Protein 6G6A (pdb70)

Foldseek 3Di:
DVCVVVVVVVVVVVVVVVVVVVVVVVVVVD/DVVVVVVVVVVVVVVVVVVVVVVVVVVVVD/DVVVVVVVVVVVVVVVVVVVVVVVVVVVD

Sequence (89 aa):
GELAQALKELAKALKELAWALKELAQALKGGELAQALKELAKALKELAWALKELAQALKGGELAQALKELAKALKELAWALKELAQALK

Solvent-accessible surface area: 5610 Å² total; per-residue (Å²): 58,153,75,0,100,64,38,33,98,72,4,130,48,29,82,116,73,3,134,47,32,65,100,75,3,105,68,83,128,86,59,85,58,0,79,0,15,63,57,13,0,127,0,11,69,68,14,2,132,0,14,61,44,14,0,97,10,67,166,101,94,107,63,65,119,0,81,120,44,27,29,113,0,88,118,66,26,55,148,0,86,111,49,24,31,106,14,112,189

Radius of gyration: 14.5 Å; Cα contacts (8 Å, |Δi|>4): 121; chains: 3; bounding box: 38×23×39 Å

B-factor: mean 65.32, std 15.0, range [34.07, 106.67]

Secondary structure (DSSP, 8-state):
-TTHHHHHHHHHHHHHHHHHHHHHHHHHT-/-HHHHHHHHHHHHHHHHHHHHHHHHHHHH-/-HHHHHHHHHHHHHHHHHHHHHHHHHHT-

Structure (mmCIF, N/CA/C/O backbone):
data_6G6A
#
_entry.id   6G6A
#
_cell.length_a   103.529
_cell.length_b   103.529
_cell.length_c   103.529
_cell.angle_alpha   90.000
_cell.angle_beta   90.000
_cell.angle_gamma   90.000
#
_symmetry.space_group_name_H-M   'P 41 3 2'
#
loop_
_entity.id
_entity.type
_entity.pdbx_description
1 polymer CC-Type2-LL
2 water water
#
loop_
_atom_site.group_PDB
_atom_site.id
_atom_site.type_symbol
_atom_site.label_atom_id
_atom_site.label_alt_id
_atom_site.label_comp_id
_atom_site.label_asym_id
_atom_site.label_entity_id
_atom_site.label_seq_id
_atom_site.pdbx_PDB_ins_code
_atom_site.Cartn_x
_atom_site.Cartn_y
_atom_site.Cartn_z
_atom_site.occupancy
_atom_site.B_iso_or_equiv
_atom_site.auth_seq_id
_atom_site.auth_comp_id
_atom_site.auth_asym_id
_atom_site.auth_atom_id
_atom_site.pdbx_PDB_model_num
ATOM 1 N N . GLY A 1 2 ? 5.533 5.650 -19.991 1.00 88.94 1 GLY A N 1
ATOM 2 C CA . GLY A 1 2 ? 6.183 4.354 -20.124 1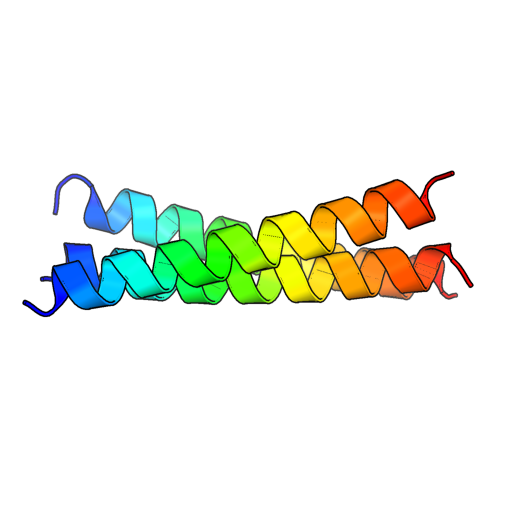.00 93.48 1 GLY A CA 1
ATOM 3 C C . GLY A 1 2 ? 7.628 4.432 -20.591 1.00 94.13 1 GLY A C 1
ATOM 4 O O . GLY A 1 2 ? 8.506 3.810 -20.022 1.00 89.50 1 GLY A O 1
ATOM 5 N N . GLU A 1 3 ? 7.871 5.189 -21.664 1.00 98.23 2 GLU A N 1
ATOM 6 C CA . GLU A 1 3 ? 9.243 5.502 -22.049 1.00 94.05 2 GLU A CA 1
ATOM 7 C C . GLU A 1 3 ? 10.051 5.918 -20.821 1.00 96.43 2 GLU A C 1
ATOM 8 O O . GLU A 1 3 ? 11.096 5.327 -20.489 1.00 91.42 2 GLU A O 1
ATOM 14 N N . LEU A 1 4 ? 9.498 6.852 -20.052 1.00 90.78 3 LEU A N 1
ATOM 15 C CA . LEU A 1 4 ? 10.127 7.691 -19.059 1.00 82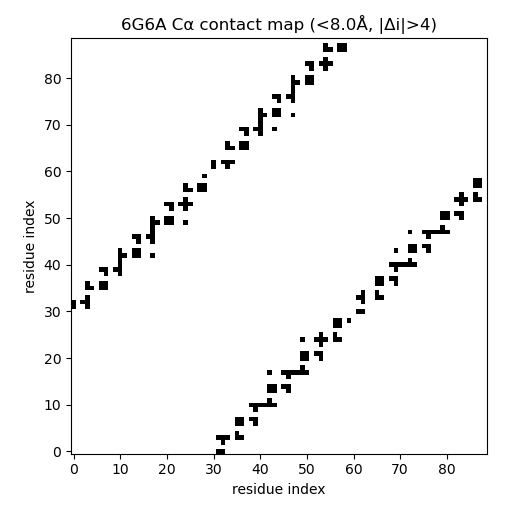.16 3 LEU A CA 1
ATOM 16 C C . LEU A 1 4 ? 9.865 7.196 -17.650 1.00 87.20 3 LEU A C 1
ATOM 17 O O . LEU A 1 4 ? 10.696 7.378 -16.763 1.00 82.30 3 LEU A O 1
ATOM 22 N N . ALA A 1 5 ? 8.692 6.604 -17.430 1.00 88.84 4 ALA A N 1
ATOM 23 C CA . ALA A 1 5 ? 8.334 6.071 -16.124 1.00 74.51 4 ALA A CA 1
ATOM 24 C C . ALA A 1 5 ? 9.443 5.202 -15.537 1.00 79.52 4 ALA A C 1
ATOM 25 O O . ALA A 1 5 ? 9.907 5.449 -14.414 1.00 80.69 4 ALA A O 1
ATOM 27 N N . GLN A 1 6 ? 9.892 4.170 -16.274 1.00 85.64 5 GLN A N 1
ATOM 28 C CA . GLN A 1 6 ? 10.874 3.275 -15.661 1.00 84.32 5 GLN A CA 1
ATOM 29 C C . GLN A 1 6 ? 12.228 3.965 -15.452 1.00 79.57 5 GLN A C 1
ATOM 30 O O . GLN A 1 6 ? 12.960 3.580 -14.534 1.00 81.76 5 GLN A O 1
ATOM 36 N N . ALA A 1 7 ? 12.546 5.015 -16.228 1.00 79.61 6 ALA A N 1
ATOM 37 C CA . ALA A 1 7 ? 13.756 5.808 -15.963 1.00 78.32 6 ALA A CA 1
ATOM 38 C C . ALA A 1 7 ? 13.641 6.652 -14.694 1.00 78.88 6 ALA A C 1
ATOM 39 O O . ALA A 1 7 ? 14.655 6.899 -14.029 1.00 77.01 6 ALA A O 1
ATOM 41 N N . LEU A 1 8 ? 12.438 7.146 -14.365 1.00 79.42 7 LEU A N 1
ATOM 42 C CA . LEU A 1 8 ? 12.256 7.929 -13.145 1.00 70.40 7 LEU A CA 1
ATOM 43 C C . LEU A 1 8 ? 12.102 7.041 -11.924 1.00 68.19 7 LEU A C 1
ATOM 44 O O . LEU A 1 8 ? 12.684 7.334 -10.871 1.00 63.29 7 LEU A O 1
ATOM 49 N N . LYS A 1 9 ? 11.331 5.956 -12.053 1.00 71.38 8 LYS A N 1
ATOM 50 C CA . LYS A 1 9 ? 11.381 4.896 -11.053 1.00 71.64 8 LYS A CA 1
ATOM 51 C C . LYS A 1 9 ? 12.822 4.504 -10.735 1.00 67.22 8 LYS A C 1
ATOM 52 O O . LYS A 1 9 ? 13.200 4.401 -9.561 1.00 64.28 8 LYS A O 1
ATOM 58 N N . GLU A 1 10 ? 13.663 4.335 -11.764 1.00 68.01 9 GLU A N 1
ATOM 59 C CA . GLU A 1 10 ? 15.040 3.927 -11.488 1.00 73.70 9 GLU A CA 1
ATOM 60 C C . GLU A 1 10 ? 15.820 5.030 -10.765 1.00 70.88 9 GLU A C 1
ATOM 61 O O . GLU A 1 10 ? 16.545 4.760 -9.792 1.00 69.72 9 GLU A O 1
ATOM 67 N N . LEU A 1 11 ? 15.649 6.289 -11.177 1.00 63.65 10 LEU A N 1
ATOM 68 C CA . LEU A 1 11 ? 16.285 7.375 -10.432 1.00 62.90 10 LEU A CA 1
ATOM 69 C C . LEU A 1 11 ? 15.814 7.431 -8.967 1.00 58.73 10 LEU A C 1
ATOM 70 O O . LEU A 1 11 ? 16.590 7.819 -8.072 1.00 50.01 10 LEU A O 1
ATOM 75 N N . ALA A 1 12 ? 14.550 7.057 -8.698 1.00 53.59 11 ALA A N 1
ATOM 76 C CA . ALA A 1 12 ? 14.102 6.987 -7.312 1.00 53.23 11 ALA A CA 1
ATOM 77 C C . ALA A 1 12 ? 14.929 5.976 -6.525 1.00 60.15 11 ALA A C 1
ATOM 78 O O . ALA A 1 12 ? 15.456 6.310 -5.450 1.00 54.30 11 ALA A O 1
ATOM 80 N N . LYS A 1 13 ? 15.090 4.744 -7.062 1.00 55.08 12 LYS A N 1
ATOM 81 C CA . LYS A 1 13 ? 15.902 3.762 -6.327 1.00 55.79 12 LYS A CA 1
ATOM 82 C C . LYS A 1 13 ? 17.308 4.297 -6.128 1.00 59.75 12 LYS A C 1
ATOM 83 O O . LYS A 1 13 ? 17.930 4.090 -5.062 1.00 55.59 12 LYS A O 1
ATOM 89 N N . ALA A 1 14 ? 17.833 5.013 -7.134 1.00 54.94 13 ALA A N 1
ATOM 90 C CA . ALA A 1 14 ? 19.187 5.533 -7.035 1.00 55.29 13 ALA A CA 1
ATOM 91 C C . ALA A 1 14 ? 19.297 6.492 -5.864 1.00 54.49 13 ALA A C 1
ATOM 92 O O . ALA A 1 14 ? 20.203 6.365 -5.028 1.00 51.12 13 ALA A O 1
ATOM 94 N N . LEU A 1 15 ? 18.334 7.423 -5.756 1.00 54.85 14 LEU A N 1
ATOM 95 C CA . LEU A 1 15 ? 18.365 8.373 -4.645 1.00 52.71 14 LEU A CA 1
ATOM 96 C C . LEU A 1 15 ? 18.140 7.683 -3.295 1.00 57.64 14 LEU A C 1
ATOM 97 O O . LEU A 1 15 ? 18.855 7.988 -2.316 1.00 47.93 14 LEU A O 1
ATOM 102 N N . LYS A 1 16 ? 17.158 6.752 -3.219 1.00 55.62 15 LYS A N 1
ATOM 103 C CA . LYS A 1 16 ? 16.971 5.964 -2.000 1.00 53.92 15 LYS A CA 1
ATOM 104 C C . LYS A 1 16 ? 18.291 5.357 -1.540 1.00 52.21 15 LYS A C 1
ATOM 105 O O . LYS A 1 16 ? 18.679 5.493 -0.378 1.00 49.30 15 LYS A O 1
ATOM 111 N N . GLU A 1 17 ? 19.015 4.705 -2.464 1.00 56.37 16 GLU A N 1
ATOM 112 C CA . GLU A 1 17 ? 20.322 4.152 -2.111 1.00 54.99 16 GLU A CA 1
ATOM 113 C C . GLU A 1 17 ? 21.279 5.226 -1.609 1.00 54.31 16 GLU A C 1
ATOM 114 O O . GLU A 1 17 ? 22.009 5.023 -0.627 1.00 48.90 16 GLU A O 1
ATOM 120 N N . LEU A 1 18 ? 21.276 6.386 -2.278 1.00 53.52 17 LEU A N 1
ATOM 121 C CA . LEU A 1 18 ? 22.124 7.489 -1.845 1.00 45.74 17 LEU A CA 1
ATOM 122 C C . LEU A 1 18 ? 21.773 7.933 -0.431 1.00 47.57 17 LEU A C 1
ATOM 123 O O . LEU A 1 18 ? 22.657 8.233 0.384 1.00 48.13 17 LEU A O 1
ATOM 128 N N . ALA A 1 19 ? 20.484 7.966 -0.112 1.00 54.33 18 ALA A N 1
ATOM 129 C CA . ALA A 1 19 ? 20.066 8.396 1.214 1.00 45.12 18 ALA A CA 1
ATOM 130 C C . ALA A 1 19 ? 20.579 7.436 2.273 1.00 50.91 18 ALA A C 1
ATOM 131 O O . ALA A 1 19 ? 21.070 7.860 3.341 1.00 43.97 18 ALA A O 1
ATOM 133 N N . TRP A 1 20 ? 20.499 6.125 1.979 1.00 50.57 19 TRP A N 1
ATOM 134 C CA . TRP A 1 20 ? 21.055 5.140 2.894 1.00 45.52 19 TRP A CA 1
ATOM 135 C C . TRP A 1 20 ? 22.553 5.316 3.003 1.00 49.97 19 TRP A C 1
ATOM 136 O O . TRP A 1 20 ? 23.119 5.305 4.112 1.00 50.42 19 TRP A O 1
ATOM 147 N N . ALA A 1 21 ? 23.209 5.532 1.847 1.00 51.30 20 ALA A N 1
ATOM 148 C CA . ALA A 1 21 ? 24.636 5.829 1.822 1.00 47.22 20 ALA A CA 1
ATOM 149 C C . ALA A 1 21 ? 24.972 7.003 2.723 1.00 45.94 20 ALA A C 1
ATOM 150 O O . ALA A 1 21 ? 25.917 6.938 3.523 1.00 42.45 20 ALA A O 1
ATOM 152 N N . LEU A 1 22 ? 24.170 8.069 2.661 1.00 43.48 21 LEU A N 1
ATOM 153 C CA . LEU A 1 22 ? 24.517 9.225 3.486 1.00 51.35 21 LEU A CA 1
ATOM 154 C C . LEU A 1 22 ? 24.167 9.036 4.962 1.00 48.91 21 LEU A C 1
ATOM 155 O O . LEU A 1 22 ? 24.834 9.639 5.810 1.00 48.85 21 LEU A O 1
ATOM 160 N N . LYS A 1 23 ? 23.168 8.199 5.305 1.00 54.22 22 LYS A N 1
ATOM 161 C CA . LYS A 1 23 ? 22.967 7.860 6.719 1.00 54.75 22 LYS A CA 1
ATOM 162 C C . LYS A 1 23 ? 24.166 7.105 7.275 1.00 57.39 22 LYS A C 1
ATOM 163 O O . LYS A 1 23 ? 24.631 7.399 8.391 1.00 54.82 22 LYS A O 1
ATOM 169 N N . GLU A 1 24 ? 24.703 6.143 6.503 1.00 54.64 23 GLU A N 1
ATOM 170 C CA . GLU A 1 24 ? 25.914 5.455 6.956 1.00 56.88 23 GLU A CA 1
ATOM 171 C C . GLU A 1 24 ? 27.075 6.433 7.143 1.00 55.68 23 GLU A C 1
ATOM 172 O O . GLU A 1 24 ? 27.720 6.454 8.200 1.00 54.41 23 GLU A O 1
ATOM 178 N N . LEU A 1 25 ? 27.319 7.299 6.141 1.00 55.56 24 LEU A N 1
ATOM 179 C CA . LEU A 1 25 ? 28.350 8.313 6.323 1.00 52.06 24 LEU A CA 1
ATOM 180 C C . LEU A 1 25 ? 28.092 9.103 7.582 1.00 53.36 24 LEU A C 1
ATOM 181 O O . LEU A 1 25 ? 28.983 9.251 8.432 1.00 57.14 24 LEU A O 1
ATOM 186 N N . ALA A 1 26 ? 26.860 9.583 7.740 1.00 54.76 25 ALA A N 1
ATOM 187 C CA . ALA A 1 26 ? 26.529 10.396 8.909 1.00 57.82 25 ALA A CA 1
ATOM 188 C C . ALA A 1 26 ? 26.843 9.651 10.199 1.00 59.41 25 ALA A C 1
ATOM 189 O O . ALA A 1 26 ? 27.394 10.231 11.141 1.00 55.00 25 ALA A O 1
ATOM 191 N N . GLN A 1 27 ? 26.537 8.347 10.234 1.00 60.97 26 GLN A N 1
ATOM 192 C CA . GLN A 1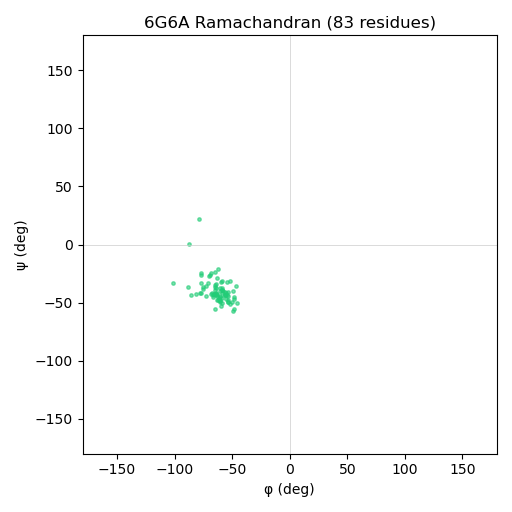 27 ? 26.793 7.543 11.425 1.00 59.05 26 GLN A CA 1
ATOM 193 C C . GLN A 1 27 ? 28.286 7.415 11.675 1.00 58.32 26 GLN A C 1
ATOM 194 O O . GLN A 1 27 ? 28.764 7.595 12.806 1.00 56.97 26 GLN A O 1
ATOM 200 N N . ALA A 1 28 ? 29.046 7.141 10.607 1.00 59.82 27 ALA A N 1
ATOM 201 C CA . ALA A 1 28 ? 30.504 7.083 10.721 1.00 59.44 27 ALA A CA 1
ATOM 202 C C . ALA A 1 28 ? 31.097 8.352 11.339 1.00 62.79 27 ALA A C 1
ATOM 203 O O . ALA A 1 28 ? 31.971 8.260 12.203 1.00 65.67 27 ALA A O 1
ATOM 205 N N . LEU A 1 29 ? 30.589 9.544 10.969 1.00 62.31 28 LEU A N 1
ATOM 206 C CA . LEU A 1 29 ? 31.179 10.784 11.475 1.00 59.52 28 LEU A CA 1
ATOM 207 C C . LEU A 1 29 ? 30.778 11.095 12.912 1.00 71.46 28 LEU A C 1
ATOM 208 O O . LEU A 1 29 ? 31.563 11.687 13.655 1.00 76.86 28 LEU A O 1
ATOM 213 N N . LYS A 1 30 ? 29.574 10.746 13.343 1.00 77.57 29 LYS A N 1
ATOM 214 C CA . LYS A 1 30 ? 29.264 11.138 14.717 1.00 77.46 29 LYS A CA 1
ATOM 215 C C . LYS A 1 30 ? 29.951 10.133 15.643 1.00 79.41 29 LYS A C 1
ATOM 216 O O . LYS A 1 30 ? 29.583 9.991 16.811 1.00 94.81 29 LYS A O 1
ATOM 222 N N . GLY A 1 31 ? 30.979 9.458 15.137 1.00 74.47 30 GLY A N 1
ATOM 223 C CA . GLY A 1 31 ? 31.668 8.421 15.876 1.00 80.88 30 GLY A CA 1
ATOM 224 C C . GLY A 1 31 ? 31.619 7.105 15.122 1.00 83.92 30 GLY A C 1
ATOM 225 O O . GLY A 1 31 ? 31.174 6.085 15.658 1.00 89.61 30 GLY A O 1
ATOM 226 N N . GLY B 1 2 ? -0.875 8.417 -14.218 1.00 92.34 1 GLY B N 1
ATOM 227 C CA . GLY B 1 2 ? -0.739 7.028 -14.656 1.00 99.05 1 GLY B CA 1
ATOM 228 C C . GLY B 1 2 ? 0.393 6.220 -14.016 1.00 98.80 1 GLY B C 1
ATOM 229 O O . GLY B 1 2 ? 0.670 6.404 -12.825 1.00 95.96 1 GLY B O 1
ATOM 230 N N . GLU B 1 3 ? 1.040 5.315 -14.784 1.00 96.64 2 GLU B N 1
ATOM 231 C CA . GLU B 1 3 ? 2.285 4.677 -14.326 1.00 89.70 2 GLU B CA 1
ATOM 232 C C . GLU B 1 3 ? 3.434 5.687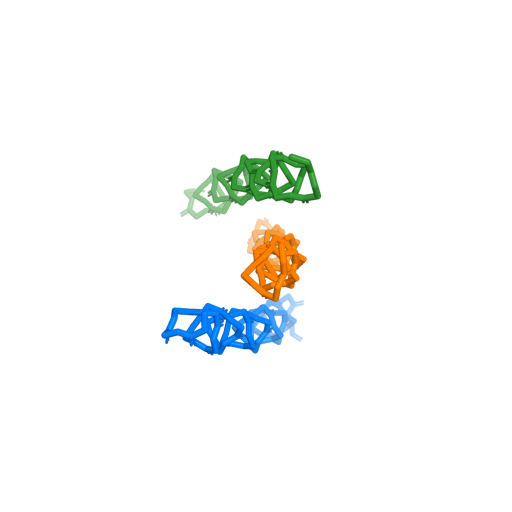 -14.301 1.00 83.90 2 GLU B C 1
ATOM 233 O O . GLU B 1 3 ? 4.356 5.564 -13.486 1.00 78.38 2 GLU B O 1
ATOM 239 N N . LEU B 1 4 ? 3.362 6.723 -15.139 1.00 90.79 3 LEU B N 1
ATOM 240 C CA . LEU B 1 4 ? 4.223 7.891 -14.951 1.00 85.63 3 LEU B CA 1
ATOM 241 C C . LEU B 1 4 ? 3.965 8.554 -13.602 1.00 83.51 3 LEU B C 1
ATOM 242 O O . LEU B 1 4 ? 4.903 8.879 -12.862 1.00 80.41 3 LEU B O 1
ATOM 247 N N . ALA B 1 5 ? 2.696 8.780 -13.263 1.00 87.21 4 ALA B N 1
ATOM 248 C CA . ALA B 1 5 ? 2.400 9.408 -11.977 1.00 85.86 4 ALA B CA 1
ATOM 249 C C . ALA B 1 5 ? 2.904 8.539 -10.843 1.00 76.68 4 ALA B C 1
ATOM 250 O O . ALA B 1 5 ? 3.566 9.015 -9.917 1.00 76.65 4 ALA B O 1
ATOM 252 N N . GLN B 1 6 ? 2.619 7.244 -10.926 1.00 86.10 5 GLN B N 1
ATOM 253 C CA . GLN B 1 6 ? 3.157 6.295 -9.960 1.00 85.11 5 GLN B CA 1
ATOM 254 C C . GLN B 1 6 ? 4.655 6.473 -9.797 1.00 78.12 5 GLN B C 1
ATOM 255 O O . GLN B 1 6 ? 5.177 6.427 -8.680 1.00 77.88 5 GLN B O 1
ATOM 261 N N . ALA B 1 7 ? 5.356 6.713 -10.907 1.00 82.53 6 ALA B N 1
ATOM 262 C CA . ALA B 1 7 ? 6.799 6.920 -10.854 1.00 78.18 6 ALA B CA 1
ATOM 263 C C . ALA B 1 7 ? 7.135 8.185 -10.076 1.00 74.87 6 ALA B C 1
ATOM 264 O O . ALA B 1 7 ? 7.890 8.146 -9.093 1.00 70.27 6 ALA B O 1
ATOM 266 N N . LEU B 1 8 ? 6.564 9.317 -10.496 1.00 74.91 7 LEU B N 1
ATOM 267 C CA . LEU B 1 8 ? 6.791 10.568 -9.780 1.00 69.18 7 LEU B CA 1
ATOM 268 C C . LEU B 1 8 ? 6.507 10.423 -8.292 1.00 71.81 7 LEU B C 1
ATOM 269 O O . LEU B 1 8 ? 7.159 11.075 -7.467 1.00 67.11 7 LEU B O 1
ATOM 274 N N . LYS B 1 9 ? 5.553 9.559 -7.924 1.00 76.75 8 LYS B N 1
ATOM 275 C CA . LYS B 1 9 ? 5.278 9.351 -6.507 1.00 73.64 8 LYS B CA 1
ATOM 276 C C . LYS B 1 9 ? 6.439 8.645 -5.815 1.00 69.24 8 LYS B C 1
ATOM 277 O O . LYS B 1 9 ? 6.860 9.076 -4.731 1.00 65.00 8 LYS B O 1
ATOM 283 N N . GLU B 1 10 ? 7.029 7.613 -6.445 1.00 65.27 9 GLU B N 1
ATOM 284 C CA . GLU B 1 10 ? 8.174 6.972 -5.800 1.00 64.48 9 GLU B CA 1
ATOM 285 C C . GLU B 1 10 ? 9.407 7.878 -5.779 1.00 66.38 9 GLU B C 1
ATOM 286 O O . GLU B 1 10 ? 10.253 7.743 -4.882 1.00 63.28 9 GLU B O 1
ATOM 292 N N . LEU B 1 11 ? 9.519 8.820 -6.726 1.00 63.32 10 LEU B N 1
ATOM 293 C CA . LEU B 1 11 ? 10.631 9.770 -6.697 1.00 60.72 10 LEU B CA 1
ATOM 294 C C . LEU B 1 11 ? 10.465 10.798 -5.577 1.00 62.89 10 LEU B C 1
ATOM 295 O O . LEU B 1 11 ? 11.435 11.121 -4.862 1.00 57.94 10 LEU B O 1
ATOM 300 N N . ALA B 1 12 ? 9.250 11.339 -5.419 1.00 66.25 11 ALA B N 1
ATOM 301 C CA . ALA B 1 12 ? 9.018 12.256 -4.312 1.00 56.53 11 ALA B CA 1
ATOM 302 C C . ALA B 1 12 ? 9.305 11.561 -2.998 1.00 59.56 11 ALA B C 1
ATOM 303 O O . ALA B 1 12 ? 9.940 12.147 -2.111 1.00 60.98 11 ALA B O 1
ATOM 305 N N . LYS B 1 13 ? 8.933 10.277 -2.881 1.00 59.59 12 LYS B N 1
ATOM 306 C CA . LYS B 1 13 ? 9.219 9.567 -1.636 1.00 54.69 12 LYS B CA 1
ATOM 307 C C . LYS B 1 13 ? 10.719 9.449 -1.415 1.00 53.83 12 LYS B C 1
ATOM 308 O O . LYS B 1 13 ? 11.195 9.621 -0.288 1.00 53.55 12 LYS B O 1
ATOM 314 N N . ALA B 1 14 ? 11.495 9.231 -2.488 1.00 61.11 13 ALA B N 1
ATOM 315 C CA . ALA B 1 14 ? 12.947 9.081 -2.335 1.00 54.65 13 ALA B CA 1
ATOM 316 C C . ALA B 1 14 ? 13.623 10.424 -2.074 1.00 58.22 13 ALA B C 1
ATOM 317 O O . ALA B 1 14 ? 14.567 10.517 -1.267 1.00 48.90 13 ALA B O 1
ATOM 319 N N . LEU B 1 15 ? 13.156 11.484 -2.735 1.00 49.88 14 LEU B N 1
ATOM 320 C CA . LEU B 1 15 ? 13.695 12.791 -2.393 1.00 54.00 14 LEU B CA 1
ATOM 321 C C . LEU B 1 15 ? 13.531 13.086 -0.906 1.00 53.54 14 LEU B C 1
ATOM 322 O O . LEU B 1 15 ? 14.471 13.566 -0.249 1.00 46.83 14 LEU B O 1
ATOM 327 N N . LYS B 1 16 ? 12.351 12.771 -0.353 1.00 54.90 15 LYS B N 1
ATOM 328 C CA . LYS B 1 16 ? 12.101 13.058 1.052 1.00 49.19 15 LYS B CA 1
ATOM 329 C C . LYS B 1 16 ? 13.139 12.370 1.930 1.00 49.69 15 LYS B C 1
ATOM 330 O O . LYS B 1 16 ? 13.636 12.972 2.900 1.00 43.77 15 LYS B O 1
ATOM 336 N N . GLU B 1 17 ? 13.507 11.110 1.586 1.00 43.59 16 GLU B N 1
ATOM 337 C CA . GLU B 1 17 ? 14.461 10.384 2.428 1.00 51.13 16 GLU B CA 1
ATOM 338 C C . GLU B 1 17 ? 15.882 10.893 2.241 1.00 54.59 16 GLU B C 1
ATOM 339 O O . GLU B 1 17 ? 16.659 10.956 3.204 1.00 54.19 16 GLU B O 1
ATOM 345 N N . LEU B 1 18 ? 16.235 11.263 1.011 1.00 47.97 17 LEU B N 1
ATOM 346 C CA . LEU B 1 18 ? 17.451 12.027 0.813 1.00 49.17 17 LEU B CA 1
ATOM 347 C C . LEU B 1 18 ? 17.470 13.274 1.698 1.00 48.51 17 LEU B C 1
ATOM 348 O O . LEU B 1 18 ? 18.465 13.534 2.404 1.00 43.29 17 LEU B O 1
ATOM 353 N N . ALA B 1 19 ? 16.369 14.058 1.683 1.00 44.91 18 ALA B N 1
ATOM 354 C CA . ALA B 1 19 ? 16.332 15.269 2.514 1.00 50.36 18 ALA B CA 1
ATOM 355 C C . ALA B 1 19 ? 16.605 14.926 3.987 1.00 51.13 18 ALA B C 1
ATOM 356 O O . ALA B 1 19 ? 17.481 15.532 4.633 1.00 35.03 18 ALA B O 1
ATOM 358 N N . TRP B 1 20 ? 15.929 13.883 4.499 1.00 48.29 19 TRP B N 1
ATOM 359 C CA . TRP B 1 20 ? 16.160 13.461 5.879 1.00 51.37 19 TRP B CA 1
ATOM 360 C C . TRP B 1 20 ? 17.617 13.084 6.105 1.00 51.84 19 TRP B C 1
ATOM 361 O O . TRP B 1 20 ? 18.262 13.575 7.044 1.00 53.45 19 TRP B O 1
ATOM 372 N N . ALA B 1 21 ? 18.157 12.232 5.235 1.00 49.12 20 ALA B N 1
ATOM 373 C CA . ALA B 1 21 ? 19.558 11.830 5.356 1.00 47.99 20 ALA B CA 1
ATOM 374 C C . ALA B 1 21 ? 20.499 13.032 5.370 1.00 46.65 20 ALA B C 1
ATOM 375 O O . ALA B 1 21 ? 21.469 13.066 6.148 1.00 35.38 20 ALA B O 1
ATOM 377 N N . LEU B 1 22 ? 20.259 14.032 4.515 1.00 46.31 21 LEU B N 1
ATOM 378 C CA . LEU B 1 22 ? 21.159 15.175 4.559 1.00 41.21 21 LEU B CA 1
ATOM 379 C C . LEU B 1 22 ? 21.037 15.896 5.874 1.00 45.88 21 LEU B C 1
ATOM 380 O O . LEU B 1 22 ? 22.050 16.338 6.433 1.00 46.16 21 LEU B O 1
ATOM 385 N N . LYS B 1 23 ? 19.816 16.040 6.421 1.00 50.44 22 LYS B N 1
ATOM 386 C CA . LYS B 1 23 ? 19.769 16.718 7.705 1.00 49.92 22 LYS B CA 1
ATOM 387 C C . LYS B 1 23 ? 20.494 15.888 8.739 1.00 46.45 22 LYS B C 1
ATOM 388 O O . LYS B 1 23 ? 21.204 16.443 9.582 1.00 46.47 22 LYS B O 1
ATOM 394 N N . GLU B 1 24 ? 20.397 14.557 8.622 1.00 46.64 23 GLU B N 1
ATOM 395 C CA . GLU B 1 24 ? 21.135 13.687 9.542 1.00 43.42 23 GLU B CA 1
ATOM 396 C C . GLU B 1 24 ? 22.633 13.904 9.400 1.00 48.08 23 GLU B C 1
ATOM 397 O O . GLU B 1 24 ? 23.356 14.104 10.400 1.00 48.70 23 GLU B O 1
ATOM 403 N N . LEU B 1 25 ? 23.127 13.916 8.170 1.00 44.47 24 LEU B N 1
ATOM 404 C CA . LEU B 1 25 ? 24.521 14.236 7.927 1.00 44.97 24 LEU B CA 1
ATOM 405 C C . LEU B 1 25 ? 24.892 15.633 8.447 1.00 52.87 24 LEU B C 1
ATOM 406 O O . LEU B 1 25 ? 25.948 15.810 9.083 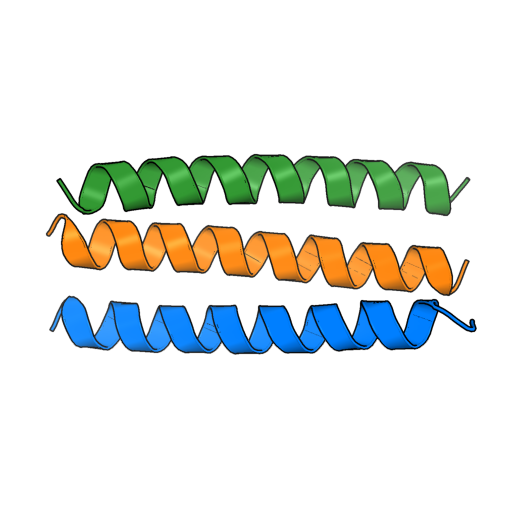1.00 51.33 24 LEU B O 1
ATOM 411 N N . ALA B 1 26 ? 24.054 16.642 8.169 1.00 52.43 25 ALA B N 1
ATOM 412 C CA . ALA B 1 26 ? 24.314 17.986 8.689 1.00 47.64 25 ALA B CA 1
ATOM 413 C C . ALA B 1 26 ? 24.533 17.947 10.187 1.00 49.98 25 ALA B C 1
ATOM 414 O O . ALA B 1 26 ? 25.534 18.465 10.686 1.00 58.97 25 ALA B O 1
ATOM 416 N N . GLN B 1 27 ? 23.620 17.310 10.930 1.00 50.26 26 GLN B N 1
ATOM 417 C CA . GLN B 1 27 ? 23.760 17.310 12.382 1.00 50.51 26 GLN B CA 1
ATOM 418 C C . GLN B 1 27 ? 25.000 16.543 12.800 1.00 51.89 26 GLN B C 1
ATOM 419 O O . GLN B 1 27 ? 25.763 17.013 13.646 1.00 61.84 26 GLN B O 1
ATOM 425 N N . ALA B 1 28 ? 25.245 15.385 12.176 1.00 56.62 27 ALA B N 1
ATOM 426 C CA . ALA B 1 28 ? 26.466 14.622 12.448 1.00 51.69 27 ALA B CA 1
ATOM 427 C C . ALA B 1 28 ? 27.730 15.491 12.437 1.00 59.49 27 ALA B C 1
ATOM 428 O O . ALA B 1 28 ? 28.635 15.263 13.244 1.00 64.64 27 ALA B O 1
ATOM 430 N N . LEU B 1 29 ? 27.800 16.504 11.558 1.00 60.49 28 LEU B N 1
ATOM 431 C CA . LEU B 1 29 ? 28.975 17.364 11.429 1.00 63.74 28 LEU B CA 1
ATOM 432 C C . LEU B 1 29 ? 28.968 18.531 12.411 1.00 72.37 28 LEU B C 1
ATOM 433 O O . LEU B 1 29 ? 30.018 18.878 12.958 1.00 77.97 28 LEU B O 1
ATOM 438 N N . LYS B 1 30 ? 27.816 19.200 12.581 1.00 74.27 29 LYS B N 1
ATOM 439 C CA . LYS B 1 30 ? 27.676 20.283 13.566 1.00 81.13 29 LYS B CA 1
ATOM 440 C C . LYS B 1 30 ? 28.073 19.856 14.979 1.00 85.24 29 LYS B C 1
ATOM 441 O O . LYS B 1 30 ? 28.589 20.697 15.731 1.00 88.23 29 LYS B O 1
ATOM 447 N N . GLY B 1 31 ? 27.860 18.593 15.360 1.00 77.40 30 GLY B N 1
ATOM 448 C CA . GLY B 1 31 ? 28.341 18.100 16.644 1.00 82.29 30 GLY B CA 1
ATOM 449 C C . GLY B 1 31 ? 29.494 17.103 16.567 1.00 87.62 30 GLY B C 1
ATOM 450 O O . GLY B 1 31 ? 30.678 17.466 16.482 1.00 87.30 30 GLY B O 1
ATOM 451 N N . GLY C 1 2 ? -5.273 14.885 -13.096 0.00 97.28 1 GLY C N 1
ATOM 452 C CA . GLY C 1 2 ? -5.861 13.959 -12.147 0.00 98.54 1 GLY C CA 1
ATOM 453 C C . GLY C 1 2 ? -4.859 13.442 -11.137 1.00 103.74 1 GLY C C 1
ATOM 454 O O . GLY C 1 2 ? -4.307 14.226 -10.351 1.00 100.09 1 GLY C O 1
ATOM 455 N N . GLU C 1 3 ? -4.632 12.116 -11.164 1.00 106.67 2 GLU C N 1
ATOM 456 C CA . GLU C 1 3 ? -3.669 11.466 -10.270 1.00 99.23 2 GLU C CA 1
ATOM 457 C C . GLU C 1 3 ? -2.242 11.972 -10.505 1.00 96.05 2 GLU C C 1
ATOM 458 O O . GLU C 1 3 ? -1.405 11.883 -9.598 1.00 93.51 2 GLU C O 1
ATOM 464 N N . LEU C 1 4 ? -1.957 12.547 -11.682 1.00 93.49 3 LEU C N 1
ATOM 465 C CA . LEU C 1 4 ? -0.617 13.032 -12.004 1.00 93.77 3 LEU C CA 1
ATOM 466 C C . LEU C 1 4 ? -0.379 14.476 -11.563 1.00 93.40 3 LEU C C 1
ATOM 467 O O . LEU C 1 4 ? 0.741 14.830 -11.169 1.00 88.64 3 LEU C O 1
ATOM 472 N N . ALA C 1 5 ? -1.389 15.342 -11.655 1.00 95.82 4 ALA C N 1
ATOM 473 C CA . ALA C 1 5 ? -1.224 16.673 -11.079 1.00 93.38 4 ALA C CA 1
ATOM 474 C C . ALA C 1 5 ? -1.034 16.586 -9.566 1.00 86.27 4 ALA C C 1
ATOM 475 O O . ALA C 1 5 ? -0.337 17.430 -8.975 1.00 71.95 4 ALA C O 1
ATOM 477 N N . GLN C 1 6 ? -1.604 15.554 -8.922 1.00 82.04 5 GLN C N 1
ATOM 478 C CA . GLN C 1 6 ? -1.387 15.450 -7.480 1.00 88.22 5 GLN C CA 1
ATOM 479 C C . GLN C 1 6 ? 0.007 14.894 -7.185 1.00 91.93 5 GLN C C 1
ATOM 480 O O . GLN C 1 6 ? 0.703 15.399 -6.295 1.00 88.39 5 GLN C O 1
ATOM 486 N N . ALA C 1 7 ? 0.442 13.881 -7.947 1.00 89.67 6 ALA C N 1
ATOM 487 C CA . ALA C 1 7 ? 1.812 13.382 -7.823 1.00 81.67 6 ALA C CA 1
ATOM 488 C C . ALA C 1 7 ? 2.825 14.483 -8.093 1.00 76.13 6 ALA C C 1
ATOM 489 O O . ALA C 1 7 ? 3.912 14.497 -7.512 1.00 73.84 6 ALA C O 1
ATOM 491 N N . LEU C 1 8 ? 2.479 15.435 -8.955 1.00 76.20 7 LEU C N 1
ATOM 492 C CA . LEU C 1 8 ? 3.451 16.4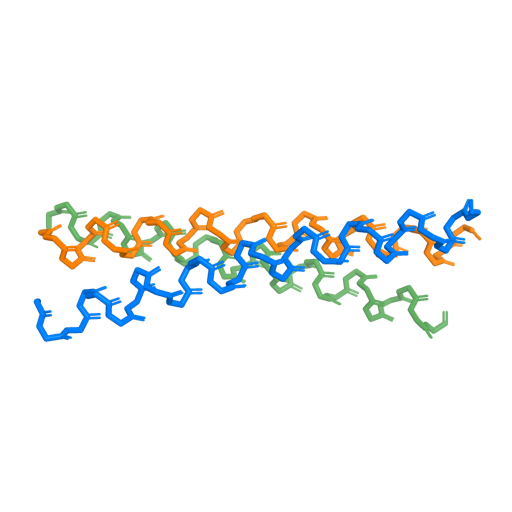62 -9.302 1.00 78.89 7 LEU C CA 1
ATOM 493 C C . LEU C 1 8 ? 3.685 17.455 -8.168 1.00 77.43 7 LEU C C 1
ATOM 494 O O . LEU C 1 8 ? 4.815 17.949 -8.012 1.00 72.73 7 LEU C O 1
ATOM 499 N N . LYS C 1 9 ? 2.644 17.797 -7.388 1.00 78.49 8 LYS C N 1
ATOM 500 C CA . LYS C 1 9 ? 2.904 18.705 -6.277 1.00 71.83 8 LYS C CA 1
ATOM 501 C C . LYS C 1 9 ? 3.568 17.951 -5.149 1.00 73.80 8 LYS C C 1
ATOM 502 O O . LYS C 1 9 ? 4.302 18.542 -4.347 1.00 71.41 8 LYS C O 1
ATOM 508 N N . GLU C 1 10 ? 3.360 16.636 -5.097 1.00 74.40 9 GLU C N 1
ATOM 509 C CA . GLU C 1 10 ? 4.074 15.840 -4.108 1.00 74.28 9 GLU C CA 1
ATOM 510 C C . GLU C 1 10 ? 5.588 15.903 -4.365 1.00 77.61 9 GLU C C 1
ATOM 511 O O . GLU C 1 10 ? 6.378 16.146 -3.437 1.00 73.22 9 GLU C O 1
ATOM 517 N N . LEU C 1 11 ? 5.999 15.778 -5.639 1.00 73.82 10 LEU C N 1
ATOM 518 C CA . LEU C 1 11 ? 7.379 16.063 -6.031 1.00 63.94 10 LEU C CA 1
ATOM 519 C C . LEU C 1 11 ? 7.766 17.513 -5.746 1.00 62.55 10 LEU C C 1
ATOM 520 O O . LEU C 1 11 ? 8.912 17.799 -5.369 1.00 64.65 10 LEU C O 1
ATOM 525 N N . ALA C 1 12 ? 6.840 18.452 -5.940 1.00 67.61 11 ALA C N 1
ATOM 526 C CA . ALA C 1 12 ? 7.171 19.840 -5.622 1.00 68.91 11 ALA C CA 1
ATOM 527 C C . ALA C 1 12 ? 7.512 19.990 -4.152 1.00 64.97 11 ALA C C 1
ATOM 528 O O . ALA C 1 12 ? 8.505 20.644 -3.806 1.00 64.51 11 ALA C O 1
ATOM 530 N N . LYS C 1 13 ? 6.718 19.361 -3.272 1.00 64.45 12 LYS C N 1
ATOM 531 C CA . LYS C 1 13 ? 6.980 19.439 -1.838 1.00 63.45 12 LYS C CA 1
ATOM 532 C C . LYS C 1 13 ? 8.353 18.878 -1.509 1.00 61.84 12 LYS C C 1
ATOM 533 O O . LYS C 1 13 ? 9.183 19.557 -0.886 1.00 59.14 12 LYS C O 1
ATOM 539 N N . ALA C 1 14 ? 8.618 17.644 -1.964 1.00 62.86 13 ALA C N 1
ATOM 540 C CA . ALA C 1 14 ? 9.894 16.999 -1.681 1.00 53.26 13 ALA C CA 1
ATOM 541 C C . ALA C 1 14 ? 11.047 17.859 -2.162 1.00 57.71 13 ALA C C 1
ATOM 542 O O . ALA C 1 14 ? 12.035 18.064 -1.438 1.00 55.75 13 ALA C O 1
ATOM 544 N N . LEU C 1 15 ? 10.915 18.419 -3.364 1.00 61.22 14 LEU C N 1
ATOM 545 C CA . LEU C 1 15 ? 11.977 19.272 -3.884 1.00 60.60 14 LEU C CA 1
ATOM 546 C C . LEU C 1 15 ? 12.281 20.417 -2.928 1.00 58.87 14 LEU C C 1
ATOM 547 O O . LEU C 1 15 ? 13.460 20.700 -2.657 1.00 57.96 14 LEU C O 1
ATOM 552 N N . LYS C 1 16 ? 11.232 21.060 -2.369 1.00 56.94 15 LYS C N 1
ATOM 553 C CA . LYS C 1 16 ? 11.453 22.120 -1.384 1.00 53.54 15 LYS C CA 1
ATOM 554 C C . LYS C 1 16 ? 12.146 21.557 -0.156 1.00 56.04 15 LYS C C 1
ATOM 555 O O . LYS C 1 16 ? 13.164 22.099 0.330 1.00 45.64 15 LYS C O 1
ATOM 561 N N . GLU C 1 17 ? 11.623 20.432 0.327 1.00 53.84 16 GLU C N 1
ATOM 562 C CA . GLU C 1 17 ? 12.201 19.786 1.490 1.00 53.62 16 GLU C CA 1
ATOM 563 C C . GLU C 1 17 ? 13.688 19.515 1.289 1.00 55.68 16 GLU C C 1
AT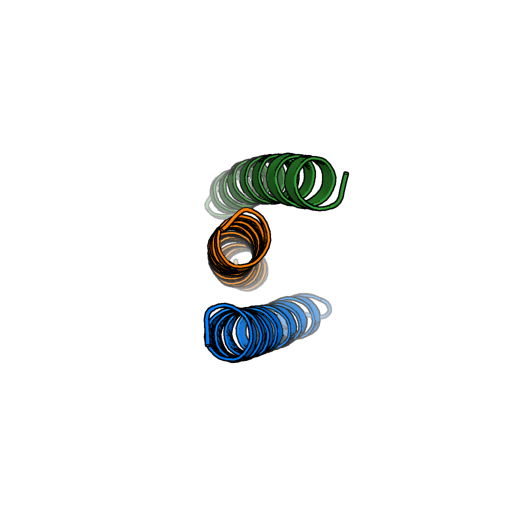OM 564 O O . GLU C 1 17 ? 14.513 19.794 2.189 1.00 49.37 16 GLU C O 1
ATOM 570 N N . LEU C 1 18 ? 14.054 19.030 0.080 1.00 49.42 17 LEU C N 1
ATOM 571 C CA . LEU C 1 18 ? 15.452 18.690 -0.181 1.00 50.95 17 LEU C CA 1
ATOM 572 C C . LEU C 1 18 ? 16.331 19.927 -0.156 1.00 49.50 17 LEU C C 1
ATOM 573 O O . LEU C 1 18 ? 17.411 19.906 0.450 1.00 43.28 17 LEU C O 1
ATOM 578 N N . ALA C 1 19 ? 15.852 21.023 -0.766 1.00 52.74 18 ALA C N 1
ATOM 579 C CA . ALA C 1 19 ? 16.525 22.323 -0.664 1.00 45.41 18 ALA C CA 1
ATOM 580 C C . ALA C 1 19 ? 16.761 22.735 0.779 1.00 51.85 18 ALA C C 1
ATOM 581 O O . ALA C 1 19 ? 17.883 23.142 1.138 1.00 51.86 18 ALA C O 1
ATOM 583 N N . TRP C 1 20 ? 15.719 22.622 1.640 1.00 48.70 19 TRP C N 1
ATOM 584 C CA . TRP C 1 20 ? 15.902 23.048 3.023 1.00 44.82 1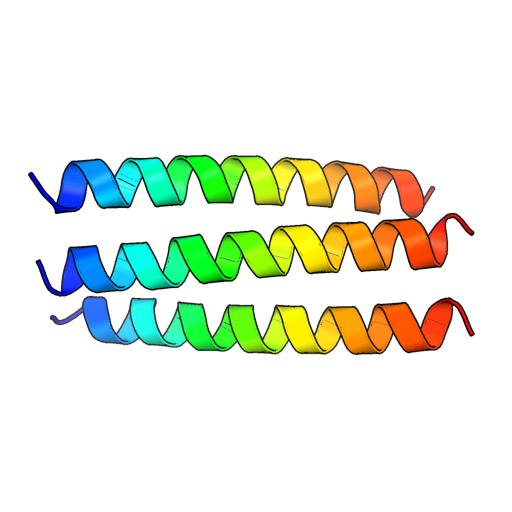9 TRP C CA 1
ATOM 585 C C . TRP C 1 20 ? 17.007 22.252 3.694 1.00 47.22 19 TRP C C 1
ATOM 586 O O . TRP C 1 20 ? 17.869 22.827 4.365 1.00 47.61 19 TRP C O 1
ATOM 597 N N . ALA C 1 21 ? 17.010 20.922 3.498 1.00 44.71 20 ALA C N 1
ATOM 598 C CA . ALA C 1 21 ? 18.099 20.098 4.034 1.00 50.57 20 ALA C CA 1
ATOM 599 C C . ALA C 1 21 ? 19.459 20.530 3.491 1.00 52.14 20 ALA C C 1
ATOM 600 O O . ALA C 1 21 ? 20.461 20.556 4.224 1.00 52.44 20 ALA C O 1
ATOM 602 N N . LEU C 1 22 ? 19.518 20.889 2.215 1.00 46.99 21 LEU C N 1
ATOM 603 C CA . LEU C 1 22 ? 20.778 21.339 1.662 1.00 48.94 21 LEU C CA 1
ATOM 604 C C . LEU C 1 22 ? 21.251 22.615 2.330 1.00 54.90 21 LEU C C 1
ATOM 605 O O . LEU C 1 22 ? 22.447 22.747 2.639 1.00 53.19 21 LEU C O 1
ATOM 610 N N . LYS C 1 23 ? 20.338 23.581 2.568 1.00 53.57 22 LYS C N 1
ATOM 611 C CA . LYS C 1 23 ? 20.817 24.782 3.261 1.00 51.93 22 LYS C CA 1
ATOM 612 C C . LYS C 1 23 ? 21.296 24.438 4.662 1.00 54.66 22 LYS C C 1
ATOM 613 O O . LYS C 1 23 ? 22.296 25.000 5.129 1.00 57.72 22 LYS C O 1
ATOM 619 N N . GLU C 1 24 ? 20.656 23.455 5.310 1.00 57.97 23 GLU C N 1
ATOM 620 C CA . GLU C 1 24 ? 21.107 23.059 6.643 1.00 55.08 23 GLU C CA 1
ATOM 621 C C . GLU C 1 24 ? 22.513 22.464 6.612 1.00 54.80 23 GLU C C 1
ATOM 622 O O . GLU C 1 24 ? 23.306 22.690 7.535 1.00 56.86 23 GLU C O 1
ATOM 628 N N . LEU C 1 25 ? 22.844 21.703 5.557 1.00 56.13 24 LEU C N 1
ATOM 629 C CA . LEU C 1 25 ? 24.153 21.053 5.440 1.00 55.18 24 LEU C CA 1
ATOM 630 C C . LEU C 1 25 ? 25.243 22.031 5.033 1.00 56.22 24 LEU C C 1
ATOM 631 O O . LEU C 1 25 ? 26.382 21.959 5.540 1.00 50.54 24 LEU C O 1
ATOM 636 N N . ALA C 1 26 ? 24.916 22.919 4.089 1.00 59.70 25 ALA C N 1
ATOM 637 C CA . ALA C 1 26 ? 25.760 24.083 3.829 1.00 58.36 25 ALA C CA 1
ATOM 638 C C . ALA C 1 26 ? 26.086 24.804 5.117 1.00 62.61 25 ALA C C 1
ATOM 639 O O . ALA C 1 26 ? 27.261 24.959 5.471 1.00 66.25 25 ALA C O 1
ATOM 641 N N . GLN C 1 27 ? 25.048 25.225 5.866 1.00 61.07 26 GLN C N 1
ATOM 642 C CA . GLN C 1 27 ? 25.274 25.865 7.160 1.00 62.99 26 GLN C CA 1
ATOM 643 C C . GLN C 1 27 ? 26.249 25.050 7.989 1.00 60.18 26 GLN C C 1
ATOM 644 O O . GLN C 1 27 ? 27.235 25.579 8.520 1.00 61.24 26 GLN C O 1
ATOM 650 N N . ALA C 1 28 ? 26.032 23.730 8.057 1.00 61.59 27 ALA C N 1
ATOM 651 C CA . ALA C 1 28 ? 26.850 22.869 8.899 1.00 63.99 27 ALA C CA 1
ATOM 652 C C . ALA C 1 28 ? 28.320 22.803 8.459 1.00 64.07 27 ALA C C 1
ATOM 653 O O . ALA C 1 28 ? 29.208 22.510 9.259 1.00 60.52 27 ALA C O 1
ATOM 655 N N . LEU C 1 29 ? 28.607 23.085 7.189 1.00 66.75 28 LEU C N 1
ATOM 656 C CA . LEU C 1 29 ? 29.989 22.998 6.723 1.00 68.70 28 LEU C CA 1
ATOM 657 C C . LEU C 1 29 ? 30.807 24.275 6.909 1.00 73.64 28 LEU C C 1
ATOM 658 O O . LEU C 1 29 ? 31.981 24.280 6.532 1.00 84.46 28 LEU C O 1
ATOM 663 N N . LYS C 1 30 ? 30.244 25.342 7.474 1.00 75.78 29 LYS C N 1
ATOM 664 C CA . LYS C 1 30 ? 31.011 26.569 7.741 1.00 73.51 29 LYS C CA 1
ATOM 665 C C . LYS C 1 30 ? 31.340 26.703 9.227 1.00 80.94 29 LYS C C 1
ATOM 666 O O . LYS C 1 30 ? 30.621 26.177 10.089 1.00 83.40 29 LYS C O 1
#